Protein AF-A0A920TQ54-F1 (afdb_monomer)

Radius of gyration: 17.54 Å; Cα contacts (8 Å, |Δi|>4): 31; chains: 1; bounding box: 44×34×34 Å

Solvent-accessible surface area (backbone atoms only — not comparable to full-atom values): 5466 Å² total; per-residue (Å²): 138,87,88,87,83,88,87,76,74,95,64,93,58,82,92,55,83,86,63,77,87,48,73,42,30,48,54,33,50,53,51,52,53,62,74,42,67,89,47,95,73,81,56,72,66,56,53,51,53,50,35,72,77,37,60,73,48,65,55,54,40,62,84,61,73,76,63,57,68,58,56,49,49,58,56,52,55,58,60,71,72,73,118

Sequence (83 aa):
MFNVYNYSNKQDLSYLRWCIDEESDLLMVKKIFHKMNDKKNFSTDDILELILKNPDISKINKDVKTNQGYEKSLSQDKLVHRE

Structure (mmCIF, N/CA/C/O backbone):
data_AF-A0A920TQ54-F1
#
_entry.id   AF-A0A920TQ54-F1
#
loop_
_atom_site.group_PDB
_atom_site.id
_atom_site.type_symbol
_atom_site.label_atom_id
_atom_site.label_alt_id
_atom_site.label_comp_id
_atom_site.label_asym_id
_atom_site.label_entity_id
_atom_site.label_seq_id
_atom_site.pdbx_PDB_ins_code
_atom_site.Cartn_x
_atom_site.Cartn_y
_atom_site.Cartn_z
_atom_site.occupancy
_atom_site.B_iso_or_equiv
_atom_site.auth_seq_id
_atom_site.auth_comp_id
_atom_site.auth_asym_id
_atom_site.auth_atom_id
_atom_site.pdbx_PDB_model_num
ATOM 1 N N . MET A 1 1 ? 28.163 -17.530 13.475 1.00 66.56 1 MET A N 1
ATOM 2 C CA . MET A 1 1 ? 27.032 -18.181 12.778 1.00 66.56 1 MET A CA 1
ATOM 3 C C . MET A 1 1 ? 25.832 -17.256 12.909 1.00 66.56 1 MET A C 1
ATOM 5 O O . MET A 1 1 ? 25.599 -16.794 14.018 1.00 66.56 1 MET A O 1
ATOM 9 N N . PHE A 1 2 ? 25.155 -16.906 11.814 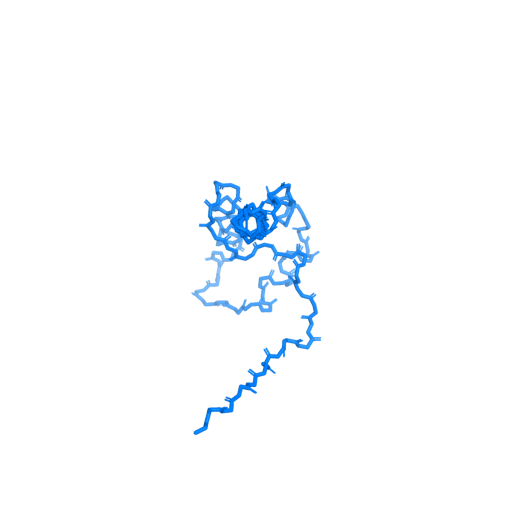1.00 85.00 2 PHE A N 1
ATOM 10 C CA . PHE A 1 2 ? 23.972 -16.036 11.851 1.00 85.00 2 PHE A CA 1
ATOM 11 C C . PHE A 1 2 ? 22.707 -16.890 11.816 1.00 85.00 2 PHE A C 1
ATOM 13 O O . PHE A 1 2 ? 22.653 -17.866 11.071 1.00 85.00 2 PHE A O 1
ATOM 20 N N . ASN A 1 3 ? 21.702 -16.508 12.601 1.00 85.62 3 ASN A N 1
ATOM 21 C CA . ASN A 1 3 ? 20.385 -17.132 12.569 1.00 85.62 3 ASN A CA 1
ATOM 22 C C . ASN A 1 3 ? 19.453 -16.264 11.725 1.00 85.62 3 ASN A C 1
ATOM 24 O O . ASN A 1 3 ? 19.356 -15.058 11.952 1.00 85.62 3 ASN A O 1
ATOM 28 N N . VAL A 1 4 ? 18.776 -16.882 10.760 1.00 92.69 4 VAL A N 1
ATOM 29 C CA . VAL A 1 4 ? 17.7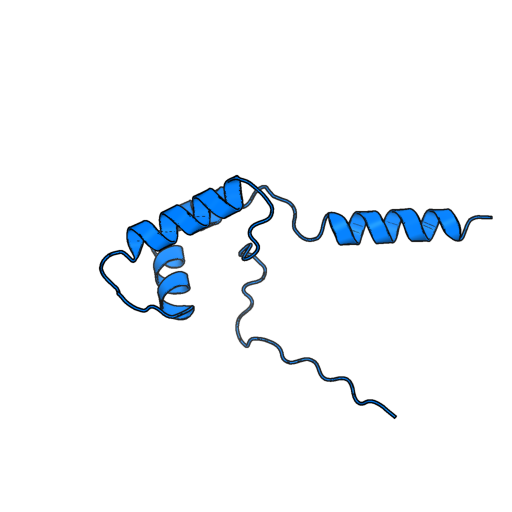69 -16.228 9.919 1.00 92.69 4 VAL A CA 1
ATOM 30 C C . VAL A 1 4 ? 16.388 -16.623 10.431 1.00 92.69 4 VAL A C 1
ATOM 32 O O . VAL A 1 4 ? 16.142 -17.794 10.713 1.00 92.69 4 VAL A O 1
ATOM 35 N N . TYR A 1 5 ? 15.489 -15.649 10.546 1.00 92.81 5 TYR A N 1
ATOM 36 C CA . TYR A 1 5 ? 14.100 -15.860 10.945 1.00 92.81 5 TYR A CA 1
ATOM 37 C C . TYR A 1 5 ? 13.163 -15.112 9.994 1.00 92.81 5 TYR A C 1
ATOM 39 O O . TYR A 1 5 ? 13.492 -14.019 9.532 1.00 92.81 5 TYR A O 1
ATOM 47 N N . ASN A 1 6 ? 11.994 -15.692 9.714 1.00 91.38 6 ASN A N 1
ATOM 48 C CA . ASN A 1 6 ? 10.936 -15.047 8.945 1.00 91.38 6 ASN A CA 1
ATOM 49 C C . ASN A 1 6 ? 9.780 -14.668 9.875 1.00 91.38 6 ASN A C 1
ATOM 51 O O . ASN A 1 6 ? 9.195 -15.529 10.528 1.00 91.38 6 ASN A O 1
ATOM 55 N N . TYR A 1 7 ? 9.452 -13.380 9.918 1.00 91.12 7 TYR A N 1
ATOM 56 C CA . TYR A 1 7 ? 8.265 -12.887 10.601 1.00 91.12 7 TYR A CA 1
ATOM 57 C C . TYR A 1 7 ? 7.170 -12.631 9.567 1.00 91.12 7 TYR A C 1
ATOM 59 O O . TYR A 1 7 ? 7.305 -11.744 8.724 1.00 91.12 7 TYR A O 1
ATOM 67 N N . SER A 1 8 ? 6.107 -13.428 9.618 1.00 90.81 8 SER A N 1
ATOM 68 C CA . SER A 1 8 ? 4.980 -13.350 8.694 1.00 90.81 8 SER A CA 1
ATOM 69 C C . SER A 1 8 ? 3.789 -12.636 9.326 1.00 90.81 8 SER A C 1
ATOM 71 O O . SER A 1 8 ? 3.538 -12.725 10.531 1.00 90.81 8 SER A O 1
ATOM 73 N N . ASN A 1 9 ? 3.036 -11.918 8.493 1.00 89.50 9 ASN A N 1
ATOM 74 C CA . ASN A 1 9 ? 1.749 -11.383 8.911 1.00 89.50 9 ASN A CA 1
ATOM 75 C C . ASN A 1 9 ? 0.725 -12.527 9.028 1.00 89.50 9 ASN A C 1
ATOM 77 O O . ASN A 1 9 ? 0.768 -13.486 8.260 1.00 89.50 9 ASN A O 1
ATOM 81 N N . LYS A 1 10 ? -0.220 -12.411 9.967 1.00 92.88 10 LYS A N 1
ATOM 82 C CA . LYS A 1 10 ? -1.307 -13.390 10.139 1.00 92.88 10 LYS A CA 1
ATOM 83 C C . LYS A 1 10 ? -2.299 -13.368 8.975 1.00 92.88 10 LYS A C 1
ATOM 85 O O . LYS A 1 10 ? -2.919 -14.387 8.688 1.00 92.88 10 LYS A O 1
ATOM 90 N N . GLN A 1 11 ? -2.470 -12.208 8.343 1.00 92.50 11 GLN A N 1
ATOM 91 C CA . GLN A 1 11 ? -3.345 -12.015 7.192 1.00 92.50 11 GLN A CA 1
ATOM 92 C C . GLN A 1 11 ? -2.524 -11.943 5.904 1.00 92.50 11 GLN A C 1
ATOM 94 O O . GLN A 1 11 ? -1.528 -11.218 5.837 1.00 92.50 11 GLN A O 1
ATOM 99 N N . ASP A 1 12 ? -2.982 -12.649 4.869 1.00 91.56 12 ASP A N 1
ATOM 100 C CA . ASP A 1 12 ? -2.452 -12.478 3.520 1.00 91.56 12 ASP A CA 1
ATOM 101 C C . ASP A 1 12 ? -2.965 -11.160 2.923 1.00 91.56 12 ASP A C 1
ATOM 103 O O . ASP A 1 12 ? -4.161 -10.982 2.686 1.00 91.56 12 ASP A O 1
ATOM 107 N N . LEU A 1 13 ? -2.041 -10.225 2.712 1.00 91.94 13 LEU A N 1
ATOM 108 C CA . LEU A 1 13 ? -2.280 -8.914 2.106 1.00 91.94 13 LEU A CA 1
ATOM 109 C C . LEU A 1 13 ? -1.501 -8.744 0.795 1.00 91.94 13 LEU A C 1
ATOM 111 O O . LEU A 1 13 ? -1.364 -7.625 0.305 1.00 91.94 13 LEU A O 1
ATOM 115 N N . SER A 1 14 ? -0.975 -9.837 0.233 1.00 88.62 14 SER A N 1
ATOM 116 C CA . SER A 1 14 ? -0.110 -9.821 -0.956 1.00 88.62 14 SER A CA 1
ATOM 117 C C . SER A 1 14 ? -0.817 -9.331 -2.223 1.00 88.62 14 SER A C 1
ATOM 119 O O . SER A 1 14 ? -0.165 -8.862 -3.153 1.00 88.62 14 SER A O 1
ATOM 121 N N . TYR A 1 15 ? -2.151 -9.387 -2.240 1.00 88.19 15 TYR A N 1
ATOM 122 C CA . TYR A 1 15 ? -2.990 -8.849 -3.310 1.00 88.19 15 TYR A CA 1
ATOM 123 C C . TYR A 1 15 ? -3.043 -7.311 -3.334 1.00 88.19 15 TYR A C 1
ATOM 125 O O . TYR A 1 15 ? -3.540 -6.736 -4.301 1.00 88.19 15 TYR A O 1
ATOM 133 N N . LEU A 1 16 ? -2.558 -6.638 -2.284 1.00 91.25 16 LEU A N 1
ATOM 134 C CA . LEU A 1 16 ? -2.433 -5.185 -2.227 1.00 91.25 16 LEU A CA 1
ATOM 135 C C . LEU A 1 16 ? -0.989 -4.779 -2.517 1.00 91.25 16 LEU A C 1
ATOM 137 O O . LEU A 1 16 ? -0.044 -5.245 -1.878 1.00 91.25 16 LEU A O 1
ATOM 141 N N . ARG A 1 17 ? -0.820 -3.863 -3.469 1.00 91.06 17 ARG A N 1
ATOM 142 C CA . ARG A 1 17 ? 0.481 -3.293 -3.813 1.00 91.06 17 ARG A CA 1
ATOM 143 C C . ARG A 1 17 ? 0.751 -2.068 -2.934 1.00 91.06 17 ARG A C 1
ATOM 145 O O . ARG A 1 17 ? 0.139 -1.021 -3.118 1.00 91.06 17 ARG A O 1
ATOM 152 N N . TRP A 1 18 ? 1.660 -2.235 -1.972 1.00 88.69 18 TRP A N 1
ATOM 153 C CA . TRP A 1 18 ? 2.014 -1.237 -0.946 1.00 88.69 18 TRP A CA 1
ATOM 154 C C . TRP A 1 18 ? 3.248 -0.381 -1.282 1.00 88.69 18 TRP A C 1
ATOM 156 O O . TRP A 1 18 ? 3.629 0.486 -0.498 1.00 88.69 18 TRP A O 1
ATOM 166 N N . CYS A 1 19 ? 3.895 -0.639 -2.416 1.00 87.00 19 CYS A N 1
ATOM 167 C CA . CYS A 1 19 ? 5.053 0.119 -2.893 1.00 87.00 19 CYS A CA 1
ATOM 168 C C . CYS A 1 19 ? 4.601 1.366 -3.665 1.00 87.00 19 CYS A C 1
ATOM 170 O O . CYS A 1 19 ? 3.479 1.399 -4.159 1.00 87.00 19 CYS A O 1
ATOM 172 N N . ILE A 1 20 ? 5.473 2.371 -3.780 1.00 92.38 20 ILE A N 1
ATOM 173 C CA . ILE A 1 20 ? 5.227 3.597 -4.555 1.00 92.38 20 ILE A CA 1
ATOM 174 C C . ILE A 1 20 ? 6.310 3.703 -5.631 1.00 92.38 20 ILE A C 1
ATOM 176 O O . ILE A 1 20 ? 7.197 4.549 -5.538 1.00 92.38 20 ILE A O 1
ATOM 180 N N . ASP A 1 21 ? 6.258 2.802 -6.615 1.00 90.19 21 ASP A N 1
ATOM 181 C CA . ASP A 1 21 ? 7.235 2.777 -7.717 1.00 90.19 21 ASP A CA 1
ATOM 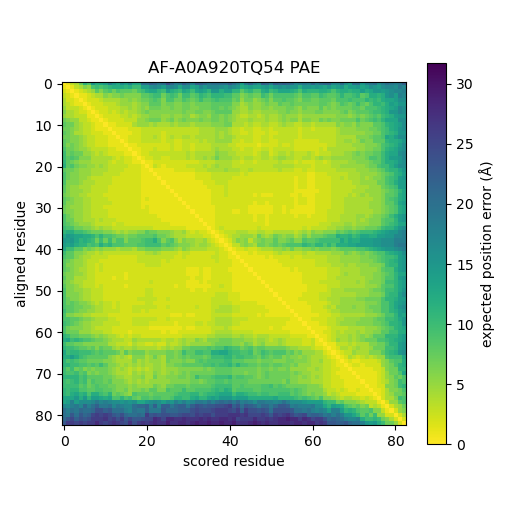182 C C . ASP A 1 21 ? 6.649 3.364 -9.009 1.00 90.19 21 ASP A C 1
ATOM 184 O O . ASP A 1 21 ? 7.372 3.975 -9.790 1.00 90.19 21 ASP A O 1
ATOM 188 N N . GLU A 1 22 ? 5.338 3.206 -9.222 1.00 92.00 22 GLU A N 1
ATOM 189 C CA . GLU A 1 22 ? 4.624 3.661 -10.419 1.00 92.00 22 GLU A CA 1
ATOM 190 C C . GLU A 1 22 ? 3.667 4.822 -10.108 1.00 92.00 22 GLU A C 1
ATOM 192 O O . GLU A 1 22 ? 3.211 5.013 -8.976 1.00 92.00 22 GLU A O 1
ATOM 197 N N . GLU A 1 23 ? 3.276 5.583 -11.132 1.00 95.06 23 GLU A N 1
ATOM 198 C CA . GLU A 1 23 ? 2.332 6.700 -10.970 1.00 95.06 23 GLU A CA 1
ATOM 199 C C . GLU A 1 23 ? 0.981 6.246 -10.386 1.00 95.06 23 GLU A C 1
ATOM 201 O O . GLU A 1 23 ? 0.412 6.913 -9.515 1.00 95.06 23 GLU A O 1
ATOM 206 N N . SER A 1 24 ? 0.488 5.072 -10.796 1.00 94.81 24 SER A N 1
ATOM 207 C CA . SER A 1 24 ? -0.744 4.482 -10.261 1.00 94.81 24 SER A CA 1
ATOM 208 C C . SER A 1 24 ? -0.664 4.201 -8.760 1.00 94.81 24 SER A C 1
ATOM 210 O O . SER A 1 24 ? -1.663 4.348 -8.054 1.00 94.81 24 SER A O 1
ATOM 212 N N . ASP A 1 25 ? 0.517 3.842 -8.250 1.00 94.75 25 ASP A N 1
ATOM 213 C CA . ASP A 1 25 ? 0.717 3.616 -6.819 1.00 94.75 25 ASP A CA 1
ATOM 214 C C . ASP A 1 25 ? 0.526 4.926 -6.044 1.00 94.75 25 ASP A C 1
ATOM 216 O O . ASP A 1 25 ? -0.223 4.992 -5.065 1.00 94.75 25 ASP A O 1
ATOM 220 N N . LEU A 1 26 ? 1.132 6.013 -6.535 1.00 96.31 26 LEU A N 1
ATOM 221 C CA . LEU A 1 26 ? 0.985 7.337 -5.937 1.00 96.31 26 LEU A CA 1
ATOM 222 C C . LEU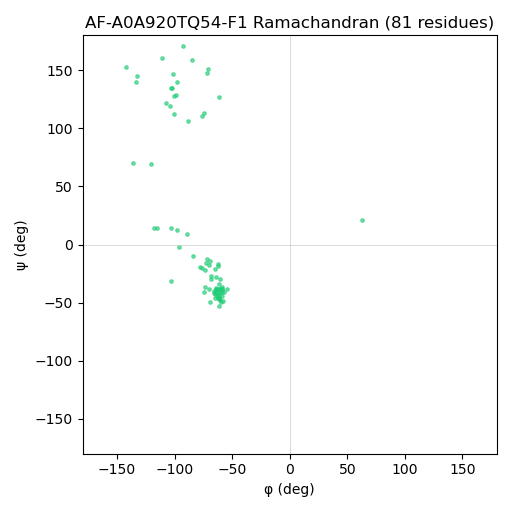 A 1 26 ? -0.470 7.827 -5.984 1.00 96.31 26 LEU A C 1
ATOM 224 O O . LEU A 1 26 ? -0.945 8.441 -5.025 1.00 96.31 26 LEU A O 1
ATOM 228 N N . LEU A 1 27 ? -1.192 7.558 -7.076 1.00 96.69 27 LEU A N 1
ATOM 229 C CA . LEU A 1 27 ? -2.614 7.891 -7.197 1.00 96.69 27 LEU A CA 1
ATOM 230 C C . LEU A 1 27 ? -3.463 7.150 -6.155 1.00 96.69 27 LEU A C 1
ATOM 232 O O . LEU A 1 27 ? -4.317 7.772 -5.514 1.00 96.69 27 LEU A O 1
ATOM 236 N N . MET A 1 28 ? -3.209 5.855 -5.937 1.00 96.50 28 MET A N 1
ATOM 237 C CA . MET A 1 28 ? -3.877 5.074 -4.891 1.00 96.50 28 MET A CA 1
ATOM 238 C C . MET A 1 28 ? -3.615 5.673 -3.505 1.00 96.50 28 MET A C 1
ATOM 240 O O . MET A 1 28 ? -4.563 5.936 -2.760 1.00 96.50 28 MET A O 1
ATOM 244 N N . VAL A 1 29 ? -2.349 5.952 -3.179 1.00 95.50 29 VAL A N 1
ATOM 245 C CA . VAL A 1 29 ? -1.947 6.515 -1.881 1.00 95.50 29 VAL A CA 1
ATOM 246 C C . VAL A 1 29 ? -2.587 7.882 -1.649 1.00 95.50 29 VAL A C 1
ATOM 248 O O . VAL A 1 29 ? -3.201 8.101 -0.606 1.00 95.50 29 VAL A O 1
ATOM 251 N N . LYS A 1 30 ? -2.546 8.791 -2.631 1.00 96.12 30 LYS A N 1
ATOM 252 C CA . LYS A 1 30 ? -3.211 10.102 -2.527 1.00 96.12 30 LYS A CA 1
ATOM 253 C C . LYS A 1 30 ? -4.708 9.964 -2.249 1.00 96.12 30 LYS A C 1
ATOM 255 O O . LYS A 1 30 ? -5.244 10.706 -1.427 1.00 96.12 30 LYS A O 1
ATOM 260 N N . LYS A 1 31 ? -5.384 9.006 -2.892 1.00 96.56 31 LYS A N 1
ATOM 261 C CA . LYS A 1 31 ? -6.812 8.745 -2.665 1.00 96.56 31 LYS A CA 1
ATOM 262 C C . LYS A 1 31 ? -7.084 8.238 -1.247 1.00 96.56 31 LYS A C 1
ATOM 264 O O . LYS A 1 31 ? -8.058 8.680 -0.641 1.00 96.56 31 LYS A O 1
ATOM 269 N N . ILE A 1 32 ? -6.225 7.368 -0.709 1.00 96.12 32 ILE A N 1
ATOM 270 C CA . ILE A 1 32 ? -6.301 6.899 0.685 1.00 96.12 32 ILE A CA 1
ATOM 271 C C . ILE A 1 32 ? -6.144 8.078 1.648 1.00 96.12 32 ILE A C 1
ATOM 273 O O . ILE A 1 32 ? -7.023 8.307 2.473 1.00 96.12 32 ILE A O 1
ATOM 277 N N . PHE A 1 33 ? -5.084 8.877 1.497 1.00 94.94 33 PHE A N 1
ATOM 278 C CA . PHE A 1 33 ? -4.835 10.033 2.365 1.00 94.94 33 PHE A CA 1
ATOM 279 C C . PHE A 1 33 ? -5.954 11.073 2.299 1.00 94.94 33 PHE A C 1
ATOM 281 O O . PHE A 1 33 ? -6.342 11.623 3.324 1.00 94.94 33 PHE A O 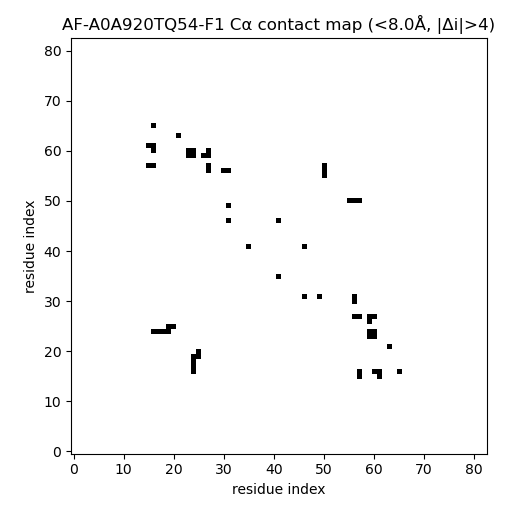1
ATOM 288 N N . HIS A 1 34 ? -6.520 11.316 1.116 1.00 95.38 34 HIS A N 1
ATOM 289 C CA . HIS A 1 34 ? -7.663 12.215 0.978 1.00 95.38 34 HIS A CA 1
ATOM 290 C C . HIS A 1 34 ? -8.908 11.694 1.710 1.00 95.38 34 HIS A C 1
ATOM 292 O O . HIS A 1 34 ? -9.636 12.477 2.309 1.00 95.38 34 HIS A O 1
ATOM 298 N N . LYS A 1 35 ? -9.152 10.378 1.683 1.00 95.00 35 LYS A N 1
ATOM 299 C CA . LYS A 1 35 ? -10.278 9.743 2.386 1.00 95.00 35 LYS A CA 1
ATOM 300 C C . LYS A 1 35 ? -10.093 9.661 3.901 1.00 95.00 35 LYS A C 1
ATOM 302 O O . LYS A 1 35 ? -11.092 9.538 4.593 1.00 95.00 35 LYS A O 1
ATOM 307 N N . MET A 1 36 ? -8.853 9.721 4.379 1.00 94.44 36 MET A N 1
ATOM 308 C CA . MET A 1 36 ? -8.494 9.724 5.801 1.00 94.44 36 MET A CA 1
ATOM 309 C C . MET A 1 36 ? -8.240 11.137 6.346 1.00 94.44 36 MET A C 1
ATOM 311 O O . MET A 1 36 ? -7.651 11.285 7.412 1.00 94.44 36 MET A O 1
ATOM 315 N N . ASN A 1 37 ? -8.608 12.187 5.604 1.00 91.06 37 ASN A N 1
ATOM 316 C CA . ASN A 1 37 ? -8.255 13.571 5.935 1.00 91.06 37 ASN A CA 1
ATOM 317 C C . ASN A 1 37 ? -8.828 14.068 7.276 1.00 91.06 37 ASN A C 1
ATOM 319 O O . ASN A 1 37 ? -8.339 15.055 7.822 1.00 91.06 37 ASN A O 1
ATOM 323 N N . ASP A 1 38 ? -9.847 13.394 7.798 1.00 90.12 38 ASP A N 1
ATOM 324 C CA . ASP A 1 38 ? -10.472 13.622 9.095 1.00 90.12 38 ASP A CA 1
ATOM 325 C C . ASP A 1 38 ? -9.654 13.041 10.262 1.00 90.12 38 ASP A C 1
ATOM 327 O O . ASP A 1 38 ? -9.807 13.471 11.408 1.00 90.12 38 ASP A O 1
ATOM 331 N N . LYS A 1 39 ? -8.739 12.105 9.983 1.00 88.44 39 LYS A N 1
ATOM 332 C CA . LYS A 1 39 ? -7.868 11.464 10.970 1.00 88.44 39 LYS A CA 1
ATOM 333 C C . LYS A 1 39 ? -6.446 12.016 10.898 1.00 88.44 39 LYS A C 1
ATOM 335 O O . LYS A 1 39 ? -5.730 11.840 9.918 1.00 88.44 39 LYS A O 1
ATOM 340 N N . LYS A 1 40 ? -5.982 12.608 12.005 1.00 86.31 40 LYS A N 1
ATOM 341 C CA . LYS A 1 40 ? -4.585 13.063 12.149 1.00 86.31 40 LYS A CA 1
ATOM 342 C C . LYS A 1 40 ? -3.583 11.903 12.104 1.00 86.31 40 LYS A C 1
ATOM 344 O O . LYS A 1 40 ? -2.503 12.058 11.549 1.00 86.31 40 LYS A O 1
ATOM 349 N N . ASN A 1 41 ? -3.956 10.767 12.692 1.00 93.38 41 ASN A N 1
ATOM 350 C CA . ASN A 1 41 ? -3.197 9.521 12.692 1.00 93.38 41 ASN A CA 1
ATOM 351 C C . ASN A 1 41 ? -4.161 8.378 12.361 1.00 93.38 41 ASN A C 1
ATOM 353 O O . ASN A 1 41 ? -5.278 8.355 12.881 1.00 93.38 41 ASN A O 1
ATOM 357 N N . PHE A 1 42 ? -3.722 7.427 11.546 1.00 95.25 42 PHE A N 1
ATOM 358 C CA . PHE A 1 42 ? -4.465 6.208 11.241 1.00 95.25 42 PHE A CA 1
ATOM 359 C C . PHE A 1 42 ? -3.500 5.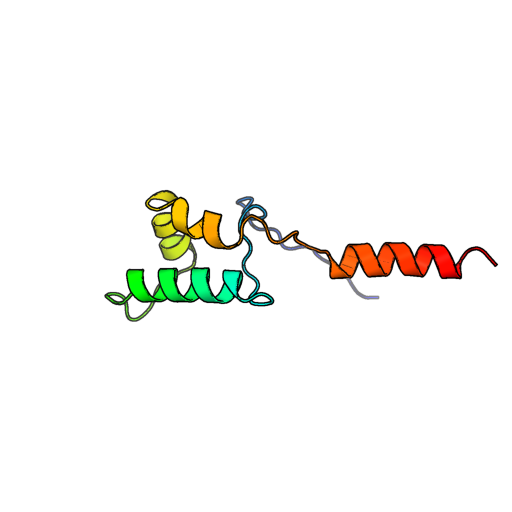028 11.123 1.00 95.25 42 PHE A C 1
ATOM 361 O O . PHE A 1 42 ? -2.313 5.195 10.838 1.00 95.25 42 PHE A O 1
ATOM 368 N N . SER A 1 43 ? -4.016 3.841 11.402 1.00 95.00 43 SER A N 1
ATOM 369 C CA . SER A 1 43 ? -3.300 2.570 11.370 1.00 95.00 43 SER A CA 1
ATOM 370 C C . SER A 1 43 ? -3.428 1.880 10.010 1.00 95.00 43 SER A C 1
ATOM 372 O O . SER A 1 43 ? -4.235 2.270 9.164 1.00 95.00 43 SER A O 1
ATOM 374 N N . THR A 1 44 ? -2.663 0.806 9.804 1.00 93.25 44 THR A N 1
ATOM 375 C CA . THR A 1 44 ? -2.855 -0.082 8.649 1.00 93.25 44 THR A CA 1
ATOM 376 C C . THR A 1 44 ? -4.262 -0.680 8.632 1.00 93.25 44 THR A C 1
ATOM 378 O O . THR A 1 44 ? -4.863 -0.754 7.564 1.00 93.25 44 THR A O 1
ATOM 381 N N . ASP A 1 45 ? -4.820 -1.035 9.793 1.00 94.94 45 ASP A N 1
ATOM 382 C CA . ASP A 1 45 ? -6.169 -1.606 9.892 1.00 94.94 45 ASP A CA 1
ATOM 383 C C . ASP A 1 45 ? -7.241 -0.612 9.427 1.00 94.94 45 ASP A C 1
ATOM 385 O O . ASP A 1 45 ? -8.147 -0.987 8.684 1.00 94.94 45 ASP A O 1
ATOM 389 N N . ASP A 1 46 ? -7.086 0.678 9.749 1.00 96.12 46 ASP A N 1
ATOM 390 C CA . ASP A 1 46 ? -7.963 1.729 9.222 1.00 96.12 46 ASP A CA 1
ATOM 391 C C . ASP A 1 46 ? -7.933 1.761 7.682 1.00 96.12 46 ASP A C 1
ATOM 393 O O . ASP A 1 46 ? -8.976 1.866 7.031 1.00 96.12 46 ASP A O 1
ATOM 397 N N . ILE A 1 47 ? -6.741 1.657 7.080 1.00 95.69 47 ILE A N 1
ATOM 398 C CA . ILE A 1 47 ? -6.577 1.640 5.618 1.00 95.69 47 ILE A CA 1
ATOM 399 C C . ILE A 1 47 ? -7.232 0.390 5.020 1.00 95.69 47 ILE A C 1
ATOM 401 O O . ILE A 1 47 ? -7.917 0.489 4.000 1.00 95.69 47 ILE A O 1
ATOM 405 N N . LEU A 1 48 ? -7.053 -0.774 5.648 1.00 95.75 48 LEU A N 1
ATOM 406 C CA . LEU A 1 48 ? -7.670 -2.023 5.206 1.00 95.75 48 LEU A CA 1
ATOM 407 C C . LEU A 1 48 ? -9.199 -1.926 5.248 1.00 95.75 48 LEU A C 1
ATOM 409 O O . LEU A 1 48 ? -9.851 -2.261 4.261 1.00 95.75 48 LEU A O 1
ATOM 413 N N . GLU A 1 49 ? -9.781 -1.384 6.321 1.00 96.31 49 GLU A N 1
ATOM 414 C CA . GLU A 1 49 ? -11.223 -1.129 6.394 1.00 96.31 49 GLU A CA 1
ATOM 415 C C . GLU A 1 49 ? -11.711 -0.164 5.307 1.00 96.31 49 GLU A C 1
ATOM 417 O O . GLU A 1 49 ? -12.771 -0.378 4.708 1.00 96.31 49 GLU A O 1
ATOM 422 N N . LEU A 1 50 ? -10.952 0.902 5.033 1.00 96.50 50 LEU A N 1
ATOM 423 C CA . LEU A 1 50 ? -11.280 1.853 3.973 1.00 96.50 50 LEU A CA 1
ATOM 424 C C . LEU A 1 50 ? -11.304 1.166 2.603 1.00 96.50 50 LEU A C 1
ATOM 426 O O . LEU A 1 50 ? -12.246 1.382 1.837 1.00 96.50 50 LEU A O 1
ATOM 430 N N . ILE A 1 51 ? -10.292 0.350 2.299 1.00 95.94 51 ILE A N 1
ATOM 431 C CA . ILE A 1 51 ? -10.183 -0.385 1.034 1.00 95.94 51 ILE A CA 1
ATOM 432 C C . ILE A 1 51 ? -11.306 -1.420 0.913 1.00 95.94 51 ILE A C 1
ATOM 434 O O . ILE A 1 51 ? -11.920 -1.512 -0.147 1.00 95.94 51 ILE A O 1
ATOM 438 N N . LEU A 1 52 ? -11.639 -2.136 1.992 1.00 95.19 52 LEU A N 1
ATOM 439 C CA . LEU A 1 52 ? -12.762 -3.082 2.014 1.00 95.19 52 LEU A CA 1
ATOM 440 C C . LEU A 1 52 ? -14.093 -2.397 1.676 1.00 95.19 52 LEU A C 1
ATOM 442 O O . LEU A 1 52 ? -14.891 -2.936 0.912 1.00 95.19 52 LEU A O 1
ATOM 446 N N . LYS A 1 53 ? -14.319 -1.185 2.198 1.00 96.94 53 LYS A N 1
ATOM 447 C CA . LYS A 1 53 ? -15.517 -0.379 1.902 1.00 96.94 53 LYS A CA 1
ATOM 448 C C . LYS A 1 53 ? -15.470 0.282 0.516 1.00 96.94 53 LYS A C 1
ATOM 450 O O . LYS A 1 53 ? -16.511 0.671 -0.004 1.00 96.94 53 LYS A O 1
ATOM 455 N N . ASN A 1 54 ? -14.285 0.435 -0.078 1.00 96.12 54 ASN A N 1
ATOM 456 C CA . ASN A 1 54 ? -14.059 1.143 -1.341 1.00 96.12 54 ASN A CA 1
ATOM 457 C C . ASN A 1 54 ? -13.100 0.340 -2.244 1.00 96.12 54 ASN A C 1
ATOM 459 O O . ASN A 1 54 ? -11.967 0.778 -2.480 1.00 96.12 54 ASN A O 1
ATOM 463 N N . PRO A 1 55 ? -13.531 -0.811 -2.795 1.00 93.81 55 PRO A N 1
ATOM 464 C CA . PRO A 1 55 ? -12.655 -1.714 -3.547 1.00 93.81 55 PRO A CA 1
ATOM 465 C C . PRO A 1 55 ? -12.066 -1.082 -4.817 1.00 93.81 55 PRO A C 1
ATOM 467 O O . PRO A 1 55 ? -11.082 -1.571 -5.358 1.00 93.81 55 PRO A O 1
ATOM 470 N N . ASP A 1 56 ? -12.618 0.031 -5.303 1.00 96.06 56 ASP A N 1
ATOM 471 C CA . ASP A 1 56 ? -12.044 0.769 -6.431 1.00 96.06 56 ASP A CA 1
ATOM 472 C C . ASP A 1 56 ? -10.717 1.458 -6.100 1.00 96.06 56 ASP A C 1
ATOM 474 O O . ASP A 1 56 ? -10.022 1.894 -7.010 1.00 96.06 56 ASP A O 1
ATOM 478 N N . ILE A 1 57 ? -10.354 1.583 -4.819 1.00 95.75 57 ILE A N 1
ATOM 479 C CA . ILE A 1 57 ? -9.047 2.109 -4.410 1.00 95.75 57 ILE A CA 1
ATOM 480 C C . ILE A 1 57 ? -7.943 1.108 -4.766 1.00 95.75 57 ILE A C 1
ATOM 482 O O . ILE A 1 57 ? -6.980 1.492 -5.420 1.00 95.75 57 ILE A O 1
ATOM 486 N N . SER A 1 58 ? -8.101 -0.173 -4.414 1.00 92.06 58 SER A N 1
ATOM 487 C CA . SER A 1 58 ? -7.106 -1.211 -4.729 1.00 92.06 58 SER A CA 1
ATOM 488 C C . SER A 1 58 ? -7.044 -1.555 -6.218 1.00 92.06 58 SER A C 1
ATOM 490 O O . SER A 1 58 ? -6.057 -2.108 -6.689 1.00 92.06 58 SER A O 1
ATOM 492 N N . LYS A 1 59 ? -8.072 -1.194 -6.994 1.00 94.44 59 LYS A N 1
ATOM 493 C CA . LYS A 1 59 ? -8.061 -1.364 -8.452 1.00 94.44 59 LYS A CA 1
ATOM 494 C C . LYS A 1 59 ? -7.150 -0.375 -9.182 1.00 94.44 59 LYS A C 1
ATOM 496 O O . LYS A 1 59 ? -6.864 -0.620 -10.347 1.00 94.44 59 LYS A O 1
ATOM 501 N N . ILE A 1 60 ? -6.721 0.718 -8.546 1.00 95.75 60 ILE A N 1
ATOM 502 C CA . ILE A 1 60 ? -5.962 1.791 -9.214 1.00 95.75 60 ILE A CA 1
ATOM 503 C C . ILE A 1 60 ? -4.612 1.289 -9.727 1.00 95.75 60 ILE A C 1
ATOM 505 O O . ILE A 1 60 ? -4.216 1.640 -10.832 1.00 95.75 60 ILE A O 1
ATOM 509 N N . ASN A 1 61 ? -3.924 0.460 -8.947 1.00 94.38 61 ASN A N 1
ATOM 510 C CA . ASN A 1 61 ? -2.607 -0.074 -9.287 1.00 94.38 61 ASN A CA 1
ATOM 511 C C . ASN A 1 61 ? -2.602 -1.596 -9.489 1.00 94.38 61 ASN A C 1
ATOM 513 O O . ASN A 1 61 ? -1.536 -2.204 -9.546 1.00 94.38 61 ASN A O 1
ATOM 517 N N . LYS A 1 62 ? -3.779 -2.219 -9.636 1.00 90.81 62 LYS A N 1
ATOM 518 C CA . LYS A 1 62 ? -3.912 -3.680 -9.775 1.00 90.81 62 LYS A CA 1
ATOM 519 C C . LYS A 1 62 ? -3.180 -4.249 -10.998 1.00 90.81 62 LYS A C 1
ATOM 521 O O . LYS A 1 62 ? -2.791 -5.410 -10.986 1.00 90.81 62 LYS A O 1
ATOM 526 N N . ASP A 1 63 ? -3.051 -3.449 -12.058 1.00 88.81 63 ASP A N 1
ATOM 527 C CA . ASP A 1 63 ? -2.489 -3.884 -13.341 1.00 88.81 63 ASP A CA 1
ATOM 528 C C . ASP A 1 63 ? -0.952 -3.804 -13.346 1.00 88.81 63 ASP A C 1
ATOM 530 O O . ASP A 1 63 ? -0.293 -4.343 -14.237 1.00 88.81 63 ASP A O 1
ATOM 534 N N . VAL A 1 64 ? -0.357 -3.177 -12.324 1.00 87.81 64 VAL A N 1
ATOM 535 C CA . VAL A 1 64 ? 1.092 -3.160 -12.145 1.00 87.81 64 VAL A CA 1
ATOM 536 C C . VAL A 1 64 ? 1.531 -4.510 -11.602 1.00 87.81 64 VAL A C 1
ATOM 538 O O . VAL A 1 64 ? 1.282 -4.860 -10.447 1.00 87.81 64 VAL A O 1
ATOM 541 N N . LYS A 1 65 ? 2.239 -5.275 -12.433 1.00 83.75 65 LYS A N 1
ATOM 542 C CA . LYS A 1 65 ? 2.778 -6.571 -12.024 1.00 83.75 65 LYS A CA 1
ATOM 543 C C . LYS A 1 65 ? 3.771 -6.391 -10.869 1.00 83.75 65 LYS A C 1
ATOM 545 O O . LYS A 1 65 ? 4.735 -5.632 -10.981 1.00 83.75 65 LYS A O 1
ATOM 550 N N . THR A 1 66 ? 3.562 -7.113 -9.775 1.00 79.94 66 THR A N 1
ATOM 551 C CA . THR A 1 66 ? 4.493 -7.156 -8.639 1.00 79.94 66 THR A CA 1
ATOM 552 C C . THR A 1 66 ? 5.764 -7.927 -9.016 1.00 79.94 66 THR A C 1
ATOM 554 O O . THR A 1 66 ? 5.725 -8.828 -9.850 1.00 79.94 66 THR A O 1
ATOM 557 N N . ASN A 1 67 ? 6.902 -7.592 -8.397 1.00 81.88 67 ASN A N 1
ATOM 558 C CA . ASN A 1 67 ? 8.177 -8.315 -8.537 1.00 81.88 67 ASN A CA 1
ATOM 559 C C . ASN A 1 67 ? 8.797 -8.340 -9.948 1.00 81.88 67 ASN A C 1
ATOM 561 O O . ASN A 1 67 ? 9.665 -9.170 -10.213 1.00 81.88 67 ASN A O 1
ATOM 565 N N . GLN A 1 68 ? 8.436 -7.411 -10.841 1.00 83.12 68 GLN A N 1
ATOM 566 C CA 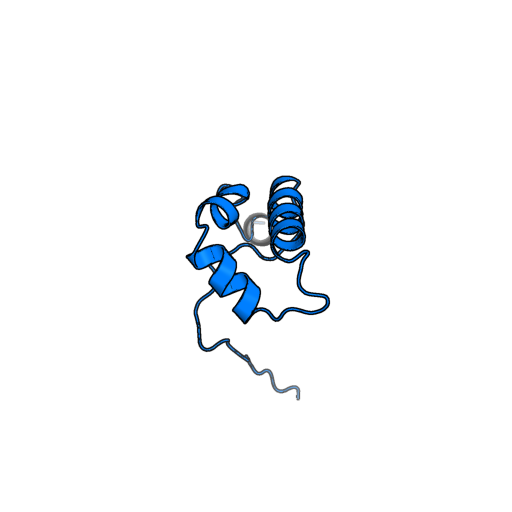. GLN A 1 68 ? 9.026 -7.342 -12.189 1.00 83.12 68 GLN A CA 1
ATOM 567 C C . GLN A 1 68 ? 10.559 -7.253 -12.167 1.00 83.12 68 GLN A C 1
ATOM 569 O O . GLN A 1 68 ? 11.221 -7.871 -12.996 1.00 83.12 68 GLN A O 1
ATOM 574 N N . GLY A 1 69 ? 11.133 -6.504 -11.217 1.00 8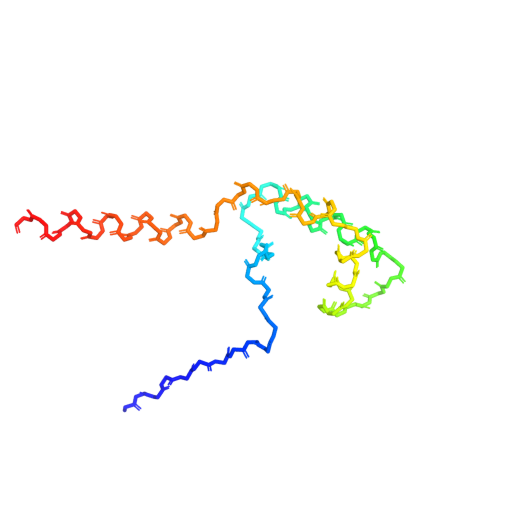3.94 69 GLY A N 1
ATOM 575 C CA . GLY A 1 69 ? 12.586 -6.413 -11.053 1.00 83.94 69 GLY A CA 1
ATOM 576 C C . GLY A 1 69 ? 13.217 -7.762 -10.705 1.00 83.94 69 GLY A C 1
ATOM 577 O O . GLY A 1 69 ? 14.178 -8.172 -11.346 1.00 83.94 69 GLY A O 1
ATOM 578 N N . TYR A 1 70 ? 12.622 -8.492 -9.759 1.00 86.69 70 TYR A N 1
ATOM 579 C CA . TYR A 1 70 ? 13.094 -9.817 -9.358 1.00 86.69 70 TYR A CA 1
ATOM 580 C C . TYR A 1 70 ? 13.016 -10.834 -10.505 1.00 86.69 70 TYR A C 1
ATOM 582 O O . TYR A 1 70 ? 13.975 -11.561 -10.755 1.00 86.69 70 TYR A O 1
ATOM 590 N N . GLU A 1 71 ? 11.908 -10.851 -11.251 1.00 88.12 71 GLU A N 1
ATOM 591 C CA . GLU A 1 71 ? 11.772 -11.721 -12.425 1.00 88.12 71 GLU A CA 1
ATOM 592 C C . GLU A 1 71 ? 12.820 -11.408 -13.501 1.00 88.12 71 GLU A C 1
ATOM 594 O O . GLU A 1 71 ? 13.397 -12.329 -14.084 1.00 88.12 71 GLU A O 1
ATOM 599 N N . LYS A 1 72 ? 13.107 -10.119 -13.740 1.00 88.88 72 LYS A N 1
ATOM 600 C CA . LYS A 1 72 ? 14.175 -9.697 -14.654 1.00 88.88 72 LYS A CA 1
ATOM 601 C C . LYS A 1 72 ? 15.533 -10.215 -14.182 1.00 88.88 72 LYS A C 1
ATOM 603 O O . LYS A 1 72 ? 16.224 -10.840 -14.985 1.00 88.88 72 LYS A O 1
ATOM 608 N N . SER A 1 73 ? 15.875 -10.050 -12.904 1.00 90.12 73 SER A N 1
ATOM 609 C CA . SER A 1 73 ? 17.129 -10.570 -12.339 1.00 90.12 73 SER A CA 1
ATOM 610 C C . SER A 1 73 ? 17.254 -12.085 -12.518 1.00 90.12 73 SER A C 1
ATOM 612 O O . SER A 1 73 ? 18.237 -12.547 -13.084 1.00 90.12 73 SER A O 1
ATOM 614 N N . LEU A 1 74 ? 16.215 -12.860 -12.179 1.00 92.06 74 LEU A N 1
ATOM 615 C CA . LEU A 1 74 ? 16.212 -14.315 -12.388 1.00 92.06 74 LEU A CA 1
ATOM 616 C C . LEU A 1 74 ? 16.405 -14.710 -13.858 1.00 92.06 74 LEU A C 1
ATOM 618 O O . LEU A 1 74 ? 17.013 -15.741 -14.152 1.00 92.06 74 LEU A O 1
ATOM 622 N N . SER A 1 75 ? 15.847 -13.935 -14.792 1.00 90.50 75 SER A N 1
ATOM 623 C CA . SER A 1 75 ? 16.020 -14.192 -16.223 1.00 90.50 75 SER A CA 1
ATOM 624 C C . SER A 1 75 ? 17.449 -13.912 -16.695 1.00 90.50 75 SER A C 1
ATOM 626 O O . SER A 1 75 ? 17.982 -14.680 -17.492 1.00 90.50 75 SER A O 1
ATOM 628 N N . GLN A 1 76 ? 18.084 -12.862 -16.167 1.00 89.88 76 GLN A N 1
ATOM 629 C CA . GLN A 1 76 ? 19.446 -12.460 -16.513 1.00 89.88 76 GLN A CA 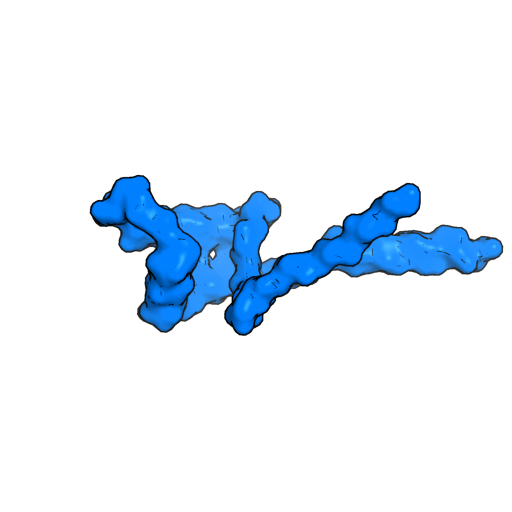1
ATOM 630 C C . GLN A 1 76 ? 20.489 -13.395 -15.896 1.00 89.88 76 GLN A C 1
ATOM 632 O O . GLN A 1 76 ? 21.406 -13.815 -16.596 1.00 89.88 76 GLN A O 1
ATOM 637 N N . ASP A 1 77 ? 20.300 -13.827 -14.648 1.00 87.38 77 ASP A N 1
ATOM 638 C CA . ASP A 1 77 ? 21.197 -14.783 -13.984 1.00 87.38 77 ASP A CA 1
ATOM 639 C C . ASP A 1 77 ? 21.258 -16.124 -14.737 1.00 87.38 77 ASP A C 1
ATOM 641 O O . ASP A 1 77 ? 22.329 -16.716 -14.896 1.00 87.38 77 ASP A O 1
ATOM 645 N N . LYS A 1 78 ? 20.120 -16.583 -15.283 1.00 78.56 78 LYS A N 1
ATOM 646 C CA . LYS A 1 78 ? 20.057 -17.788 -16.132 1.00 78.56 78 LYS A CA 1
ATOM 647 C C . LYS A 1 78 ? 20.832 -17.651 -17.443 1.00 78.56 78 LYS A C 1
ATOM 649 O O . LYS A 1 78 ? 21.252 -18.672 -17.981 1.00 78.56 78 LYS A O 1
ATOM 654 N N . LEU A 1 79 ? 20.983 -16.437 -17.979 1.00 68.19 79 LEU A N 1
ATOM 655 C CA . LEU A 1 79 ? 21.764 -16.194 -19.197 1.00 68.19 79 LEU A CA 1
ATOM 656 C C . LEU A 1 79 ? 23.268 -16.295 -18.915 1.00 68.19 79 LEU A C 1
ATOM 658 O O . LEU A 1 79 ? 23.988 -16.852 -19.732 1.00 68.19 79 LEU A O 1
ATOM 662 N N . VAL A 1 80 ? 23.718 -15.839 -17.742 1.00 61.78 80 VAL A N 1
ATOM 663 C CA . VAL A 1 80 ? 25.137 -15.875 -17.337 1.00 61.78 80 VAL A CA 1
ATOM 664 C C . VAL A 1 80 ? 25.643 -17.307 -17.099 1.00 61.78 80 VAL A C 1
ATOM 666 O O . VAL A 1 80 ? 26.820 -17.579 -17.281 1.00 61.78 80 VAL A O 1
ATOM 669 N N . HIS A 1 81 ? 24.773 -18.250 -16.722 1.00 55.91 81 HIS A N 1
ATOM 670 C CA . HIS A 1 81 ? 25.149 -19.652 -16.460 1.00 55.91 81 HIS A CA 1
ATOM 671 C C . HIS A 1 81 ? 25.091 -20.576 -17.698 1.00 55.91 81 HIS A C 1
ATOM 673 O O . HIS A 1 81 ? 25.151 -21.796 -17.547 1.00 55.91 81 HIS A O 1
ATOM 679 N N . ARG A 1 82 ? 24.907 -20.036 -18.911 1.00 53.03 82 ARG A N 1
ATOM 680 C CA . ARG A 1 82 ? 24.813 -20.817 -20.164 1.00 53.03 82 ARG A CA 1
ATOM 681 C C . ARG A 1 82 ? 26.078 -20.786 -21.037 1.00 53.03 82 ARG A C 1
ATOM 683 O O . ARG A 1 82 ? 25.993 -21.205 -22.190 1.00 53.03 82 ARG A O 1
ATOM 690 N N . GLU A 1 83 ? 27.213 -20.339 -20.505 1.00 44.38 83 GLU A N 1
ATOM 691 C CA . GLU A 1 83 ? 28.527 -20.377 -21.175 1.00 44.38 83 GLU A CA 1
ATOM 692 C C . GLU A 1 83 ? 29.407 -21.529 -20.675 1.00 44.38 83 GLU A C 1
ATOM 694 O O . GLU A 1 83 ? 29.440 -21.761 -19.444 1.00 44.38 83 GLU A O 1
#

Secondary structure (DSSP, 8-state):
-PPP-----SS--TTS-----SHHHHHHHHHHHHHTTT-SS--HHHHHHHHHH-TTTTTSSTTS-TTHHHHHHHHHHHHHTT-

Foldseek 3Di:
DDDDDDDDDPDDPVLADQDDPDPLNVVLVVVLCVVCVVPPDDDPVRSVVVCVVPVVSRVSCNPPDPCPVVVVVVVVVVVVPPD

Mean predicted aligned error: 6.13 Å

pLDDT: mean 89.3, std 9.83, range [44.38, 96.94]

Nearest PDB structures (foldseek):
  8i9t-assembly1_CX  TM=2.825E-01  e=8.293E+00  Thermochaetoides thermophila DSM 1495